Protein AF-A0A316IGT3-F1 (afdb_monomer_lite)

Sequence (86 aa):
MDSVTHAWYYGPALFVLGFALARAIYRRPYAPPAPPPDTSDEAIDAALRARRSVEAIRLYRLRTGCDLRTAKQAVQARAARLGPRP

Organism: NCBI:txid155197

Secondary structure (DSSP, 8-state):
--HHHHHHHHHHHHHHHHHHHHHHHS----PPPPPPP--SHHHHHHHHHTT-HHHHHHHHHHHH---HHHHHHHHHHHHHHH----

pLDDT: mean 82.03, std 10.5, range [46.97, 93.62]

Structure (mmCIF, N/CA/C/O backbone):
data_AF-A0A316IGT3-F1
#
_entry.id   AF-A0A316IGT3-F1
#
loop_
_atom_site.group_PDB
_atom_site.id
_atom_site.type_symbol
_atom_site.label_atom_id
_atom_site.label_alt_id
_atom_site.label_comp_id
_atom_site.label_asym_id
_atom_site.label_entity_id
_atom_site.label_seq_id
_atom_site.pdbx_PDB_ins_code
_atom_site.Cartn_x
_atom_site.Cartn_y
_atom_site.Cartn_z
_atom_site.occupancy
_atom_site.B_iso_or_equiv
_atom_site.auth_seq_id
_atom_site.auth_comp_id
_atom_site.auth_asym_id
_atom_site.auth_atom_id
_atom_site.pdbx_PDB_model_num
ATOM 1 N N . MET A 1 1 ? 39.797 -13.132 -51.262 1.00 54.47 1 MET A N 1
ATOM 2 C CA . MET A 1 1 ? 40.103 -13.349 -49.837 1.00 54.47 1 MET A CA 1
ATOM 3 C C . MET A 1 1 ? 40.018 -11.996 -49.181 1.00 54.47 1 MET A C 1
ATOM 5 O O . MET A 1 1 ? 40.873 -11.198 -49.493 1.00 54.47 1 MET A O 1
ATOM 9 N N . ASP A 1 2 ? 39.024 -11.758 -48.327 1.00 54.25 2 ASP A N 1
ATOM 10 C CA . ASP A 1 2 ? 39.112 -10.748 -47.264 1.00 54.25 2 ASP A CA 1
ATOM 11 C C . ASP A 1 2 ? 38.396 -11.316 -46.030 1.00 54.25 2 ASP A C 1
ATOM 13 O O . ASP A 1 2 ? 37.448 -10.757 -45.489 1.00 54.25 2 ASP A O 1
ATOM 17 N N . SER A 1 3 ? 38.839 -12.494 -45.574 1.00 61.25 3 SER A N 1
ATOM 18 C CA . SER A 1 3 ? 38.379 -13.078 -44.302 1.00 61.25 3 SER A CA 1
ATOM 19 C C . SER A 1 3 ? 38.710 -12.175 -43.100 1.00 61.25 3 SER A C 1
ATOM 21 O O . SER A 1 3 ? 38.150 -12.336 -42.019 1.00 61.25 3 S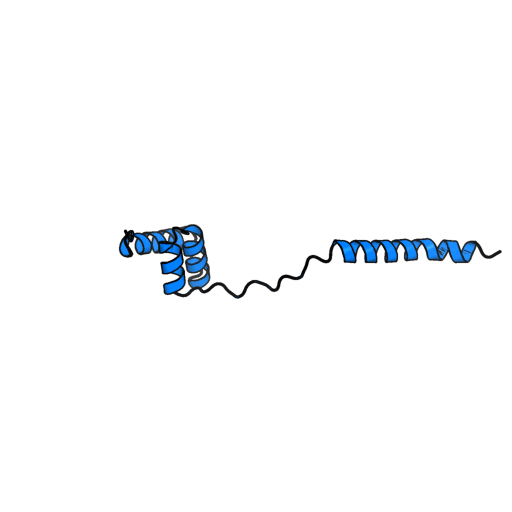ER A O 1
ATOM 23 N N . VAL A 1 4 ? 39.594 -11.192 -43.302 1.00 61.47 4 VAL A N 1
ATOM 24 C CA . VAL A 1 4 ? 40.051 -10.218 -42.307 1.00 61.47 4 VAL A CA 1
ATOM 25 C C . VAL A 1 4 ? 38.997 -9.136 -42.028 1.00 61.47 4 VAL A C 1
ATOM 27 O O . VAL A 1 4 ? 38.849 -8.720 -40.882 1.00 61.47 4 VAL A O 1
ATOM 30 N N . THR A 1 5 ? 38.198 -8.723 -43.021 1.00 60.91 5 THR A N 1
ATOM 31 C CA . THR A 1 5 ? 37.133 -7.717 -42.816 1.00 60.91 5 THR A CA 1
ATOM 32 C C . THR A 1 5 ? 35.929 -8.287 -42.068 1.00 60.91 5 THR A C 1
ATOM 34 O O . THR A 1 5 ? 35.291 -7.579 -41.293 1.00 60.91 5 THR A O 1
ATOM 37 N N . HIS A 1 6 ? 35.663 -9.586 -42.220 1.00 59.69 6 HIS A N 1
ATOM 38 C CA . HIS A 1 6 ? 34.604 -10.278 -41.485 1.00 59.69 6 HIS A CA 1
ATOM 39 C C . HIS A 1 6 ? 34.979 -10.494 -40.010 1.00 59.69 6 HIS A C 1
ATOM 41 O O . HIS A 1 6 ? 34.149 -10.287 -39.125 1.00 59.69 6 HIS A O 1
ATOM 47 N N . ALA A 1 7 ? 36.249 -10.813 -39.728 1.00 63.88 7 ALA A N 1
ATOM 48 C CA . ALA A 1 7 ? 36.757 -11.007 -38.368 1.00 63.88 7 ALA A CA 1
ATOM 49 C C . ALA A 1 7 ? 36.582 -9.768 -37.469 1.00 63.88 7 ALA A C 1
ATOM 51 O O . ALA A 1 7 ? 36.291 -9.909 -36.281 1.00 63.88 7 ALA A O 1
ATOM 52 N N . TRP A 1 8 ? 36.685 -8.559 -38.030 1.00 64.88 8 TRP A N 1
ATOM 53 C CA . TRP A 1 8 ? 36.490 -7.317 -37.273 1.00 64.88 8 TRP A CA 1
ATOM 54 C C . TRP A 1 8 ? 35.009 -6.992 -36.998 1.00 64.88 8 TRP A C 1
ATOM 56 O O . TRP A 1 8 ? 34.698 -6.265 -36.057 1.00 64.88 8 TRP A O 1
ATOM 66 N N . TYR A 1 9 ? 34.082 -7.581 -37.764 1.00 72.56 9 TYR A N 1
ATOM 67 C CA . TYR A 1 9 ? 32.638 -7.342 -37.650 1.00 72.56 9 TYR A CA 1
ATOM 68 C C . TYR A 1 9 ? 31.926 -8.295 -36.679 1.00 72.56 9 TYR A C 1
ATOM 70 O O . TYR A 1 9 ? 30.941 -7.907 -36.049 1.00 72.56 9 TYR A O 1
ATOM 78 N N . TYR A 1 10 ? 32.413 -9.530 -36.514 1.00 75.25 10 TYR A N 1
ATOM 79 C CA . TYR A 1 10 ? 31.739 -10.529 -35.672 1.00 75.25 10 TYR A CA 1
ATOM 80 C C . TYR A 1 10 ? 31.710 -10.161 -34.182 1.00 75.25 10 TYR A C 1
ATOM 82 O O . TYR A 1 10 ? 30.710 -10.418 -33.515 1.00 75.25 10 TYR A O 1
ATOM 90 N N . GLY A 1 11 ? 32.759 -9.515 -33.664 1.00 82.50 11 GLY A N 1
ATOM 91 C CA . GLY A 1 11 ? 32.808 -9.037 -32.276 1.00 82.50 11 GLY A CA 1
ATOM 92 C C . GLY A 1 11 ? 31.675 -8.056 -31.930 1.00 82.50 11 GLY A C 1
ATOM 93 O O . GLY A 1 11 ? 30.843 -8.365 -31.072 1.00 82.50 11 GLY A O 1
ATOM 94 N N . PRO A 1 12 ? 31.583 -6.893 -32.603 1.00 89.19 12 PRO A N 1
ATOM 95 C CA . PRO A 1 12 ? 30.507 -5.938 -32.353 1.00 89.19 12 PRO A CA 1
ATOM 96 C C . PRO A 1 12 ? 29.130 -6.489 -32.745 1.00 89.19 12 PRO A C 1
ATOM 98 O O . PRO A 1 12 ? 28.153 -6.193 -32.061 1.00 89.19 12 PRO A O 1
ATOM 101 N N . ALA A 1 13 ? 29.029 -7.332 -33.779 1.00 87.31 13 ALA A N 1
ATOM 102 C CA . ALA A 1 13 ? 27.758 -7.944 -34.166 1.00 87.31 13 ALA A CA 1
ATOM 103 C C . ALA A 1 13 ? 27.192 -8.863 -33.071 1.00 87.31 13 ALA A C 1
ATOM 105 O O . ALA A 1 13 ? 26.008 -8.766 -32.750 1.00 87.31 13 ALA A O 1
ATOM 106 N N . LEU A 1 14 ? 28.024 -9.705 -32.446 1.00 89.19 14 LEU A N 1
ATOM 107 C CA . LEU A 1 14 ? 27.605 -10.544 -31.317 1.00 89.19 14 LEU A CA 1
ATOM 108 C C . LEU A 1 14 ? 27.262 -9.710 -30.080 1.00 89.19 14 LEU A C 1
ATOM 110 O O . LEU A 1 14 ? 26.314 -10.040 -29.370 1.00 89.19 14 LEU A O 1
ATOM 114 N N . PHE A 1 15 ? 27.975 -8.605 -29.848 1.00 89.31 15 PHE A N 1
ATOM 115 C CA . PHE A 1 15 ? 27.644 -7.673 -28.773 1.00 89.31 15 PHE A CA 1
ATOM 116 C C . PHE A 1 15 ? 26.282 -7.007 -28.995 1.00 89.31 15 PHE A C 1
ATOM 118 O O . PHE A 1 15 ? 25.462 -6.986 -28.083 1.00 89.31 15 PHE A O 1
ATOM 125 N N . VAL A 1 16 ? 26.001 -6.511 -30.204 1.00 92.19 16 VAL A N 1
ATOM 126 C CA . VAL A 1 16 ? 24.711 -5.890 -30.545 1.00 92.19 16 VAL A CA 1
ATOM 127 C C . VAL A 1 16 ? 23.582 -6.915 -30.492 1.00 92.19 16 VAL A C 1
ATOM 129 O O . VAL A 1 16 ? 22.527 -6.624 -29.934 1.00 92.19 16 VAL A O 1
ATOM 132 N N . LEU A 1 17 ? 23.803 -8.123 -31.015 1.00 92.31 17 LEU A N 1
ATOM 133 C CA . LEU A 1 17 ? 22.825 -9.209 -30.976 1.00 92.31 17 LEU A CA 1
ATOM 134 C C . LEU A 1 17 ? 22.528 -9.640 -29.533 1.00 92.31 17 LEU A C 1
ATOM 136 O O . LEU A 1 17 ? 21.365 -9.751 -29.147 1.00 92.31 17 LEU A O 1
ATOM 140 N N . GLY A 1 18 ? 23.567 -9.811 -28.714 1.00 90.69 18 GLY A N 1
ATOM 141 C CA . GLY A 1 18 ? 23.445 -10.129 -27.293 1.00 90.69 18 GLY A CA 1
ATOM 142 C C . GLY A 1 18 ? 22.788 -9.004 -26.497 1.00 90.69 18 GLY A C 1
ATOM 143 O O . GLY A 1 18 ? 21.914 -9.264 -25.676 1.00 90.69 18 GLY A O 1
ATOM 144 N N . PHE A 1 19 ? 23.130 -7.747 -26.780 1.00 90.62 19 PHE A N 1
ATOM 145 C CA . PHE A 1 19 ? 22.510 -6.576 -26.165 1.00 90.62 19 PHE A CA 1
ATOM 146 C C . PHE A 1 19 ? 21.035 -6.444 -26.552 1.00 90.62 19 PHE A C 1
ATOM 148 O O . PHE A 1 19 ? 20.204 -6.145 -25.699 1.00 90.62 19 PHE A O 1
ATOM 155 N N . ALA A 1 20 ? 20.682 -6.703 -27.812 1.00 91.12 20 ALA A N 1
ATOM 156 C CA . ALA A 1 20 ? 19.300 -6.698 -28.275 1.00 91.12 20 ALA A CA 1
ATOM 157 C C . ALA A 1 20 ? 18.484 -7.821 -27.618 1.00 91.12 20 ALA A C 1
ATOM 159 O O . ALA A 1 20 ? 17.369 -7.571 -27.157 1.00 91.12 20 ALA A O 1
ATOM 160 N N . LEU A 1 21 ? 19.056 -9.025 -27.502 1.00 90.25 21 LEU A N 1
ATOM 161 C CA . LEU A 1 21 ? 18.434 -10.162 -26.825 1.00 90.25 21 LEU A CA 1
ATOM 162 C C . LEU A 1 21 ? 18.271 -9.903 -25.321 1.00 90.25 21 LEU A C 1
ATOM 164 O O . LEU A 1 21 ? 17.185 -10.087 -24.777 1.00 90.25 21 LEU A O 1
ATOM 168 N N . ALA A 1 22 ? 19.311 -9.393 -24.660 1.00 86.38 22 ALA A N 1
ATOM 169 C CA . ALA A 1 22 ? 19.247 -8.979 -23.266 1.00 86.38 22 ALA A CA 1
ATOM 170 C C . ALA A 1 22 ? 18.188 -7.890 -23.085 1.00 86.38 22 ALA A C 1
ATOM 172 O O . ALA A 1 22 ? 17.314 -8.021 -22.241 1.00 86.38 22 ALA A O 1
ATOM 173 N N . ARG A 1 23 ? 18.171 -6.851 -23.921 1.00 85.25 23 ARG A N 1
ATOM 174 C CA . ARG A 1 23 ? 17.150 -5.797 -23.867 1.00 85.25 23 ARG A CA 1
ATOM 175 C C . ARG A 1 23 ? 15.738 -6.344 -24.090 1.00 85.25 23 ARG A C 1
ATOM 177 O O . ARG A 1 23 ? 14.803 -5.815 -23.499 1.00 85.25 23 ARG A O 1
ATOM 184 N N . ALA A 1 24 ? 15.566 -7.377 -24.911 1.00 85.44 24 ALA A N 1
ATOM 185 C CA . ALA A 1 24 ? 14.276 -8.027 -25.117 1.00 85.44 24 ALA A CA 1
ATOM 186 C C . ALA A 1 24 ? 13.833 -8.844 -23.890 1.00 85.44 24 ALA A C 1
ATOM 188 O O . ALA A 1 24 ? 12.673 -8.752 -23.498 1.00 85.44 24 ALA A O 1
ATOM 189 N N . ILE A 1 25 ? 14.751 -9.568 -23.242 1.00 86.06 25 ILE A N 1
ATOM 190 C CA . ILE A 1 25 ? 14.476 -10.375 -22.038 1.00 86.06 25 ILE A CA 1
ATOM 191 C C . ILE A 1 25 ? 14.305 -9.485 -20.791 1.00 86.06 25 ILE A C 1
ATOM 193 O O . ILE A 1 25 ? 13.426 -9.717 -19.965 1.00 86.06 25 ILE A O 1
ATOM 197 N N . TYR A 1 26 ? 15.104 -8.423 -20.674 1.00 82.25 26 TYR A N 1
ATOM 198 C CA . TYR A 1 26 ? 15.080 -7.442 -19.584 1.00 82.25 26 TYR A CA 1
ATOM 199 C C . TYR A 1 26 ? 14.114 -6.281 -19.823 1.00 82.25 26 TYR A C 1
ATOM 201 O O . TYR A 1 26 ? 14.083 -5.350 -19.014 1.00 82.25 26 TYR A O 1
ATOM 209 N N . ARG A 1 27 ? 13.293 -6.310 -20.883 1.00 75.25 27 ARG A N 1
ATOM 210 C CA . ARG A 1 27 ? 12.128 -5.422 -21.018 1.00 75.25 27 ARG A CA 1
ATOM 211 C C . ARG A 1 27 ? 11.104 -5.809 -19.949 1.00 75.25 27 ARG A C 1
ATOM 213 O O . ARG A 1 27 ? 10.060 -6.390 -20.217 1.00 75.25 27 ARG A O 1
ATOM 220 N N . ARG A 1 28 ? 11.422 -5.475 -18.699 1.00 75.88 28 ARG A N 1
ATOM 221 C CA . ARG A 1 28 ? 10.482 -5.471 -17.594 1.00 75.88 28 ARG A CA 1
ATOM 222 C C . ARG A 1 28 ? 9.391 -4.491 -18.017 1.00 75.88 28 ARG A C 1
ATOM 224 O O . ARG A 1 28 ? 9.741 -3.354 -18.351 1.00 75.88 28 ARG A O 1
ATOM 231 N N . PRO A 1 29 ? 8.117 -4.906 -18.086 1.00 78.06 29 PRO A N 1
ATOM 232 C CA . PRO A 1 29 ? 7.049 -3.974 -18.393 1.00 78.06 29 PRO A CA 1
ATOM 233 C C . PRO A 1 29 ? 7.189 -2.808 -17.422 1.00 78.06 29 PRO A C 1
ATOM 235 O O . PRO A 1 29 ? 7.232 -3.007 -16.205 1.00 78.06 29 PRO A O 1
ATOM 238 N N . TYR A 1 30 ? 7.372 -1.609 -17.971 1.00 71.31 30 TYR A N 1
ATOM 239 C CA . TYR A 1 30 ? 7.323 -0.389 -17.189 1.00 71.31 30 TYR A CA 1
ATOM 240 C C . TYR A 1 30 ? 5.885 -0.285 -16.690 1.00 71.31 30 TYR A C 1
ATOM 242 O O . TYR A 1 30 ? 5.001 0.190 -17.399 1.00 71.31 30 TYR A O 1
ATOM 250 N N . ALA A 1 31 ? 5.632 -0.845 -15.508 1.00 74.75 31 ALA A N 1
ATOM 251 C CA . ALA A 1 31 ? 4.414 -0.574 -14.783 1.00 74.75 31 ALA A CA 1
ATOM 252 C C . ALA A 1 31 ? 4.544 0.884 -14.339 1.00 74.75 31 ALA A C 1
ATOM 254 O O . ALA A 1 31 ? 5.489 1.190 -13.599 1.00 74.75 31 ALA A O 1
ATOM 255 N N . PRO A 1 32 ? 3.675 1.791 -14.817 1.00 79.06 32 PRO A N 1
ATOM 256 C CA . PRO A 1 32 ? 3.659 3.138 -14.281 1.00 79.06 32 PRO A CA 1
ATOM 257 C C . PRO A 1 32 ? 3.557 3.038 -12.753 1.00 79.06 32 PRO A C 1
ATOM 259 O O . PRO A 1 32 ? 2.902 2.114 -12.250 1.00 79.06 32 PRO A O 1
ATOM 262 N N . PRO A 1 33 ? 4.247 3.918 -12.004 1.00 76.19 33 PRO A N 1
ATOM 263 C CA . PRO A 1 33 ? 4.130 3.922 -10.555 1.00 76.19 33 PRO A CA 1
ATOM 264 C C . PRO A 1 33 ? 2.642 3.954 -10.212 1.00 76.19 33 PRO A C 1
ATOM 266 O O . PRO A 1 33 ? 1.889 4.723 -10.815 1.00 76.19 33 PRO A O 1
ATOM 269 N N . ALA A 1 34 ? 2.214 3.064 -9.313 1.00 77.06 34 ALA A N 1
ATOM 270 C CA . ALA A 1 34 ? 0.824 3.024 -8.881 1.00 77.06 34 ALA A CA 1
ATOM 271 C C . ALA A 1 34 ? 0.381 4.449 -8.504 1.00 77.06 34 ALA A C 1
ATOM 273 O O . ALA A 1 34 ? 1.202 5.189 -7.941 1.00 77.06 34 ALA A O 1
ATOM 274 N N . PRO A 1 35 ? -0.868 4.846 -8.823 1.00 79.75 35 PRO A N 1
ATOM 275 C CA . PRO A 1 35 ? -1.376 6.146 -8.414 1.00 79.75 35 PRO A CA 1
ATOM 276 C C . PRO A 1 35 ? -1.103 6.339 -6.916 1.00 79.75 35 PRO A C 1
ATOM 278 O O . PRO A 1 35 ? -1.138 5.356 -6.162 1.00 79.75 35 PRO A O 1
ATOM 281 N N . PRO A 1 36 ? -0.747 7.566 -6.493 1.00 78.75 36 PRO A N 1
ATOM 282 C CA . PRO A 1 36 ? -0.422 7.831 -5.102 1.00 78.75 36 PRO A CA 1
ATOM 283 C C . PRO A 1 36 ? -1.561 7.294 -4.231 1.00 78.75 36 PRO A C 1
ATOM 285 O O . PRO A 1 36 ? -2.725 7.542 -4.545 1.00 78.75 36 PRO A O 1
ATOM 288 N N . PRO A 1 37 ? -1.250 6.499 -3.196 1.00 79.56 37 PRO A N 1
ATOM 289 C CA . PRO A 1 37 ? -2.285 5.865 -2.402 1.00 79.56 37 PRO A CA 1
ATOM 290 C C . PRO A 1 37 ? -3.146 6.936 -1.732 1.00 79.56 37 PRO A C 1
ATOM 292 O O . PRO A 1 37 ? -2.615 7.927 -1.223 1.00 79.56 37 PRO A O 1
ATOM 295 N N . ASP A 1 38 ? -4.459 6.712 -1.704 1.00 81.94 38 ASP A N 1
ATOM 296 C CA . ASP A 1 38 ? -5.396 7.611 -1.040 1.00 81.94 38 ASP A CA 1
ATOM 297 C C . ASP A 1 38 ? -5.070 7.669 0.452 1.00 81.94 38 ASP A C 1
ATOM 299 O O . ASP A 1 38 ? -5.275 6.723 1.213 1.00 81.94 38 ASP A O 1
ATOM 303 N N . THR A 1 39 ? -4.516 8.800 0.876 1.00 83.38 39 THR A N 1
ATOM 304 C CA . THR A 1 39 ? -4.142 9.061 2.271 1.00 83.38 39 THR A CA 1
ATOM 305 C C . THR A 1 39 ? -5.271 9.728 3.063 1.00 83.38 39 THR A C 1
ATOM 307 O O . THR A 1 39 ? -5.038 10.226 4.167 1.00 83.38 39 THR A O 1
ATOM 310 N N . SER A 1 40 ? -6.494 9.743 2.519 1.00 85.38 40 SER A N 1
ATOM 311 C CA . SER A 1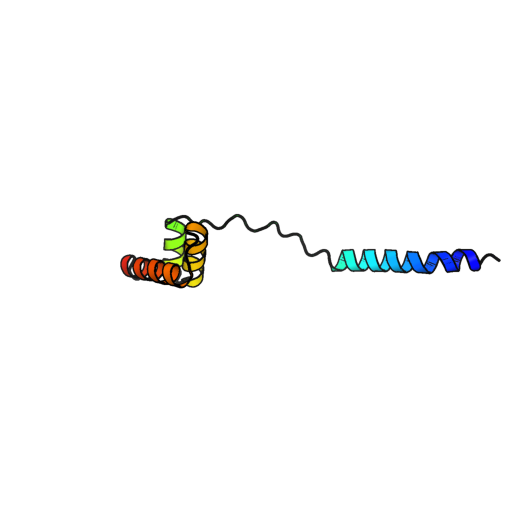 40 ? -7.663 10.325 3.175 1.00 85.38 40 SER A CA 1
ATOM 312 C C . SER A 1 40 ? -8.034 9.577 4.456 1.00 85.38 40 SER A C 1
ATOM 314 O O . SER A 1 40 ? -7.697 8.408 4.669 1.00 85.38 40 SER A O 1
ATOM 316 N N . ASP A 1 41 ? -8.751 10.277 5.332 1.00 84.38 41 ASP A N 1
ATOM 317 C CA . ASP A 1 41 ? -9.245 9.707 6.578 1.00 84.38 41 ASP A CA 1
ATOM 318 C C . ASP A 1 41 ? -10.198 8.527 6.330 1.00 84.38 41 ASP A C 1
ATOM 320 O O . ASP A 1 41 ? -10.091 7.516 7.028 1.00 84.38 41 ASP A O 1
ATOM 324 N N . GLU A 1 42 ? -11.039 8.584 5.287 1.00 84.69 42 GLU A N 1
ATOM 325 C CA . GLU A 1 42 ? -11.906 7.455 4.938 1.00 84.69 42 GLU A CA 1
ATOM 326 C C . GLU A 1 42 ? -11.118 6.221 4.489 1.00 84.69 42 GLU A C 1
ATOM 328 O O . GLU A 1 42 ? -11.496 5.103 4.846 1.00 84.69 42 GLU A O 1
ATOM 333 N N . ALA 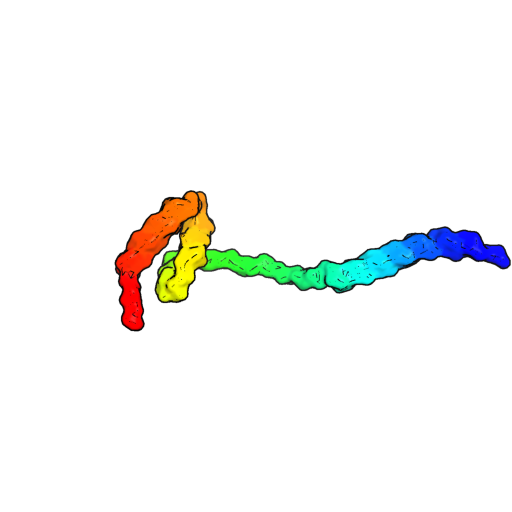A 1 43 ? -10.024 6.399 3.739 1.00 84.06 43 ALA A N 1
ATOM 334 C CA . ALA A 1 43 ? -9.189 5.295 3.264 1.00 84.06 43 ALA A CA 1
ATOM 335 C C . ALA A 1 43 ? -8.461 4.597 4.425 1.00 84.06 43 ALA A C 1
ATOM 337 O O . ALA A 1 43 ? -8.418 3.365 4.492 1.00 84.06 43 ALA A O 1
ATOM 338 N N . ILE A 1 44 ? -7.957 5.374 5.390 1.00 84.75 44 ILE A N 1
ATOM 339 C CA . ILE A 1 44 ? -7.349 4.849 6.621 1.00 84.75 44 ILE A CA 1
ATOM 340 C C . ILE A 1 44 ? -8.392 4.080 7.444 1.00 84.75 44 ILE A C 1
ATOM 342 O O . ILE A 1 44 ? -8.114 2.972 7.911 1.00 84.75 44 ILE A O 1
ATOM 346 N N . ASP A 1 45 ? -9.606 4.619 7.577 1.00 86.00 45 ASP A N 1
ATOM 347 C CA . ASP A 1 45 ? -10.691 3.967 8.313 1.00 86.00 45 ASP A CA 1
ATOM 348 C C . ASP A 1 45 ? -11.184 2.699 7.605 1.00 86.00 45 ASP A C 1
ATOM 350 O O . ASP A 1 45 ? -11.460 1.690 8.255 1.00 86.00 45 ASP A O 1
ATOM 354 N N . ALA A 1 46 ? -11.244 2.696 6.273 1.00 85.88 46 ALA A N 1
ATOM 355 C CA . ALA A 1 46 ? -11.556 1.510 5.482 1.00 85.88 46 ALA A CA 1
ATOM 356 C C . ALA A 1 46 ? -10.486 0.417 5.642 1.00 85.88 46 ALA A C 1
ATOM 358 O O . ALA A 1 46 ? -10.833 -0.743 5.871 1.00 85.88 46 ALA A O 1
ATOM 359 N N . ALA A 1 47 ? -9.198 0.776 5.608 1.00 85.25 47 ALA A N 1
ATOM 360 C CA . ALA A 1 47 ? -8.094 -0.158 5.841 1.00 85.25 47 ALA A CA 1
ATOM 361 C C . ALA A 1 47 ? -8.118 -0.740 7.267 1.00 85.25 47 ALA A C 1
ATOM 363 O O . ALA A 1 47 ? -7.894 -1.939 7.457 1.00 85.25 47 ALA A O 1
ATOM 364 N N . LEU A 1 48 ? -8.451 0.087 8.265 1.00 86.50 48 LEU A N 1
ATOM 365 C CA . LEU A 1 48 ? -8.651 -0.345 9.649 1.00 86.50 48 LEU A CA 1
ATOM 366 C C . LEU A 1 48 ? -9.814 -1.334 9.783 1.00 86.50 48 LEU A C 1
ATOM 368 O O . LEU A 1 48 ? -9.651 -2.381 10.414 1.00 86.50 48 LEU A O 1
ATOM 372 N N . ARG A 1 49 ? -10.957 -1.052 9.143 1.00 85.00 49 ARG A N 1
ATOM 373 C CA . ARG A 1 49 ? -12.114 -1.964 9.107 1.00 85.00 49 ARG A CA 1
ATOM 374 C C . ARG A 1 49 ? -11.785 -3.281 8.404 1.00 85.00 49 ARG A C 1
ATOM 376 O O . ARG A 1 49 ? -12.169 -4.338 8.890 1.00 85.00 49 ARG A O 1
ATOM 383 N N . ALA A 1 50 ? -11.005 -3.239 7.323 1.00 86.12 50 ALA A N 1
ATOM 384 C CA . ALA A 1 50 ? -10.542 -4.419 6.590 1.00 86.12 50 ALA A CA 1
ATOM 385 C C . ALA A 1 50 ? -9.454 -5.233 7.328 1.00 86.12 50 ALA A C 1
ATOM 387 O O . ALA A 1 50 ? -8.860 -6.135 6.738 1.00 86.12 50 ALA A O 1
ATOM 388 N N . ARG A 1 51 ? -9.149 -4.905 8.596 1.00 83.12 51 ARG A N 1
ATOM 389 C CA . ARG A 1 51 ? -8.068 -5.494 9.411 1.00 83.12 51 ARG A CA 1
ATOM 390 C C . ARG A 1 51 ? -6.667 -5.379 8.789 1.00 83.12 51 ARG A C 1
ATOM 392 O O . ARG A 1 51 ? -5.735 -6.045 9.238 1.00 83.12 51 ARG A O 1
ATOM 399 N N . ARG A 1 52 ? -6.467 -4.478 7.821 1.00 87.56 52 ARG A N 1
ATOM 400 C CA . ARG A 1 52 ? -5.170 -4.195 7.182 1.00 87.56 52 ARG A CA 1
ATOM 401 C C . ARG A 1 52 ? -4.396 -3.144 7.977 1.00 87.56 52 ARG A C 1
ATOM 403 O O . ARG A 1 52 ? -4.091 -2.057 7.493 1.00 87.56 52 ARG A O 1
ATOM 410 N N . SER A 1 53 ? -4.069 -3.466 9.227 1.00 84.81 53 SER A N 1
ATOM 411 C CA . SER A 1 53 ? -3.415 -2.543 10.168 1.00 84.81 53 SER A CA 1
ATOM 412 C C . SER A 1 53 ? -2.070 -2.004 9.662 1.00 84.81 53 SER A C 1
ATOM 414 O O . SER A 1 53 ? -1.766 -0.831 9.865 1.00 84.81 53 SER A O 1
ATOM 416 N N . VAL A 1 54 ? -1.290 -2.821 8.948 1.00 88.50 54 VAL A N 1
ATOM 417 C CA . VAL A 1 54 ? -0.015 -2.404 8.336 1.00 88.50 54 VAL A CA 1
ATOM 418 C C . VAL A 1 54 ? -0.231 -1.339 7.257 1.00 88.50 54 VAL A C 1
ATOM 420 O O . VAL A 1 54 ? 0.524 -0.370 7.184 1.00 88.50 54 VAL A O 1
ATOM 423 N N . GLU A 1 55 ? -1.280 -1.487 6.450 1.00 89.50 55 GLU A N 1
ATOM 424 C CA . GLU A 1 55 ? -1.613 -0.542 5.385 1.00 89.50 55 GLU A CA 1
ATOM 425 C C . GLU A 1 55 ? -2.136 0.777 5.959 1.00 89.50 55 GLU A C 1
ATOM 427 O O . GLU A 1 55 ? -1.652 1.837 5.575 1.00 89.50 55 GLU A O 1
ATOM 432 N N . ALA A 1 56 ? -3.001 0.724 6.975 1.00 87.50 56 ALA A N 1
ATOM 433 C CA . ALA A 1 56 ? -3.450 1.916 7.695 1.00 87.50 56 ALA A CA 1
ATOM 434 C C . ALA A 1 56 ? -2.279 2.702 8.317 1.00 87.50 56 ALA A C 1
ATOM 436 O O . ALA A 1 56 ? -2.226 3.927 8.214 1.00 87.50 56 ALA A O 1
ATOM 437 N N . ILE A 1 57 ? -1.296 2.009 8.909 1.00 89.62 57 ILE A N 1
ATOM 438 C CA . ILE A 1 57 ? -0.069 2.637 9.431 1.0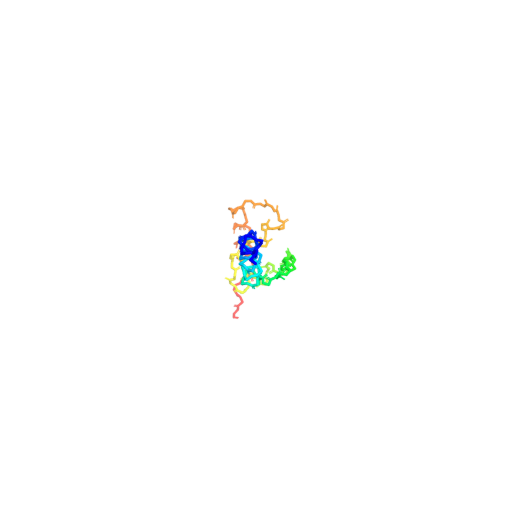0 89.62 57 ILE A CA 1
ATOM 439 C C . ILE A 1 57 ? 0.743 3.269 8.300 1.00 89.62 57 ILE A C 1
ATOM 441 O O . ILE A 1 57 ? 1.235 4.386 8.453 1.00 89.62 57 ILE A O 1
ATOM 445 N N . ARG A 1 58 ? 0.879 2.589 7.157 1.00 90.50 58 ARG A N 1
ATOM 446 C CA . ARG A 1 58 ? 1.590 3.128 5.991 1.00 90.50 58 ARG A CA 1
ATOM 447 C C . ARG A 1 58 ? 0.922 4.399 5.464 1.00 90.50 58 ARG A C 1
ATOM 449 O O . ARG A 1 58 ? 1.623 5.384 5.259 1.00 90.50 58 ARG A O 1
ATOM 456 N N . LEU A 1 59 ? -0.401 4.397 5.298 1.00 88.88 59 LEU A N 1
ATOM 457 C CA . LEU A 1 59 ? -1.176 5.559 4.850 1.00 88.88 59 LEU A CA 1
ATOM 458 C C . LEU A 1 59 ? -1.053 6.731 5.830 1.00 88.88 59 LEU A C 1
ATOM 460 O O . LEU A 1 59 ? -0.777 7.856 5.419 1.00 88.88 59 LEU A O 1
ATOM 464 N N . TYR A 1 60 ? -1.156 6.459 7.134 1.00 88.69 60 TYR A N 1
ATOM 465 C CA . TYR A 1 60 ? -0.993 7.480 8.168 1.00 88.69 60 TYR A CA 1
ATOM 466 C C . TYR A 1 60 ? 0.415 8.098 8.154 1.00 88.69 60 TYR A C 1
ATOM 468 O O . TYR A 1 60 ? 0.567 9.312 8.296 1.00 88.69 60 TYR A O 1
ATOM 476 N N . ARG A 1 61 ? 1.459 7.289 7.924 1.00 92.00 61 ARG A N 1
ATOM 477 C CA . ARG A 1 61 ? 2.841 7.778 7.775 1.00 92.00 61 ARG A CA 1
ATOM 478 C C . ARG A 1 61 ? 3.054 8.585 6.503 1.00 92.00 61 ARG A C 1
ATOM 480 O O . ARG A 1 61 ? 3.737 9.595 6.565 1.00 92.00 61 ARG A O 1
ATOM 487 N N . LEU A 1 62 ? 2.475 8.166 5.379 1.00 88.81 62 LEU A N 1
ATOM 488 C CA . LEU A 1 62 ? 2.564 8.914 4.122 1.00 88.81 62 LEU A CA 1
ATOM 489 C C . LEU A 1 62 ? 1.911 10.296 4.240 1.00 88.81 62 LEU A C 1
ATOM 491 O O . LEU A 1 62 ? 2.439 11.258 3.697 1.00 88.81 62 LEU A O 1
ATOM 495 N N . ARG A 1 63 ? 0.815 10.404 4.998 1.00 86.69 63 ARG A N 1
ATOM 496 C CA . ARG A 1 63 ? 0.140 11.681 5.260 1.00 86.69 63 ARG A CA 1
ATOM 497 C C . ARG A 1 63 ? 0.891 12.582 6.238 1.00 86.69 63 ARG A C 1
ATOM 499 O O . ARG A 1 63 ? 0.977 13.783 6.022 1.00 86.69 63 ARG A O 1
ATOM 506 N N . THR A 1 64 ? 1.357 12.015 7.351 1.00 87.00 64 THR A N 1
ATOM 507 C CA . THR A 1 64 ? 1.817 12.797 8.516 1.00 87.00 64 THR A CA 1
ATOM 508 C C . THR A 1 64 ? 3.341 12.914 8.584 1.00 87.00 64 THR A C 1
ATOM 510 O O . THR A 1 64 ? 3.860 13.737 9.327 1.00 87.00 64 THR A O 1
ATOM 513 N N . GLY A 1 65 ? 4.075 12.053 7.871 1.00 88.25 65 GLY A N 1
ATOM 514 C CA . GLY A 1 65 ? 5.538 11.968 7.933 1.00 88.25 65 GLY A CA 1
ATOM 515 C C . GLY A 1 65 ? 6.089 11.452 9.267 1.00 88.25 65 GLY A C 1
ATOM 516 O O . GLY A 1 65 ? 7.289 11.528 9.503 1.00 88.25 65 GLY A O 1
ATOM 517 N N . CYS A 1 66 ? 5.236 10.936 10.155 1.00 89.75 66 CYS A N 1
ATOM 518 C CA . CYS A 1 66 ? 5.630 10.572 11.510 1.00 89.75 66 CYS A CA 1
ATOM 519 C C . CYS A 1 66 ? 6.360 9.220 11.601 1.00 89.75 66 CYS A C 1
ATOM 521 O O . CYS A 1 66 ? 6.278 8.346 10.723 1.00 89.75 66 CYS A O 1
ATOM 523 N N . ASP A 1 67 ? 7.055 9.029 12.722 1.00 91.88 67 ASP A N 1
ATOM 524 C CA . ASP A 1 67 ? 7.732 7.7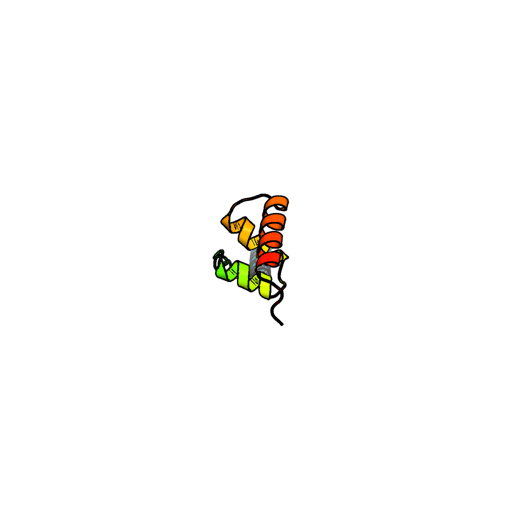80 13.045 1.00 91.88 67 ASP A CA 1
ATOM 525 C C . ASP A 1 67 ? 6.763 6.603 13.163 1.00 91.88 67 ASP A C 1
ATOM 527 O O . ASP A 1 67 ? 5.583 6.739 13.501 1.00 91.88 67 ASP A O 1
ATOM 531 N N . LEU A 1 68 ? 7.291 5.396 12.944 1.00 90.56 68 LEU A N 1
ATOM 532 C CA . LEU A 1 68 ? 6.507 4.162 12.977 1.00 90.56 68 LEU A CA 1
ATOM 533 C C . LEU A 1 68 ? 5.779 3.960 14.315 1.00 90.56 68 LEU A C 1
ATOM 535 O O . LEU A 1 68 ? 4.641 3.488 14.335 1.00 90.56 68 LEU A O 1
ATOM 539 N N . ARG A 1 69 ? 6.418 4.338 15.429 1.00 91.50 69 ARG A N 1
ATOM 540 C CA . ARG A 1 69 ? 5.839 4.228 16.773 1.00 91.50 69 ARG A CA 1
ATOM 541 C C . ARG A 1 69 ? 4.608 5.120 16.920 1.00 91.50 69 ARG A C 1
ATOM 543 O O . ARG A 1 69 ? 3.549 4.628 17.308 1.00 91.50 69 ARG A O 1
ATOM 550 N N . THR A 1 70 ? 4.744 6.393 16.561 1.00 91.25 70 THR A N 1
ATOM 551 C CA . THR A 1 70 ? 3.672 7.393 16.629 1.00 91.25 70 THR A CA 1
ATOM 552 C C . THR A 1 70 ? 2.517 7.012 15.711 1.00 91.25 70 THR A C 1
ATOM 554 O O . THR A 1 70 ? 1.361 7.022 16.133 1.00 91.25 70 THR A O 1
ATOM 557 N N . ALA A 1 71 ? 2.820 6.576 14.485 1.00 91.25 71 ALA A N 1
ATOM 558 C CA . ALA A 1 71 ? 1.810 6.115 13.540 1.00 91.25 71 ALA A CA 1
ATOM 559 C C . ALA A 1 71 ? 1.030 4.905 14.067 1.00 91.25 71 ALA A C 1
ATOM 561 O O . ALA A 1 71 ? -0.197 4.884 14.012 1.00 91.25 71 ALA A O 1
ATOM 562 N N . LYS A 1 72 ? 1.724 3.913 14.636 1.00 90.88 72 LYS A N 1
ATOM 563 C CA . LYS A 1 72 ? 1.078 2.737 15.227 1.00 90.88 72 LYS A CA 1
ATOM 564 C C . LYS A 1 72 ? 0.145 3.120 16.375 1.00 90.88 72 LYS A C 1
ATOM 566 O O . LYS A 1 72 ? -0.972 2.614 16.424 1.00 90.88 72 LYS A O 1
ATOM 571 N N . GLN A 1 73 ? 0.585 4.000 17.276 1.00 93.62 73 GLN A N 1
ATOM 572 C CA . GLN A 1 73 ? -0.233 4.450 18.407 1.00 93.62 73 GLN A CA 1
ATOM 573 C C . GLN A 1 73 ? -1.480 5.207 17.943 1.00 93.62 73 GLN A C 1
ATOM 575 O O . GLN A 1 73 ? -2.577 4.904 18.407 1.00 93.62 73 GLN A O 1
ATOM 580 N N . ALA A 1 74 ? -1.336 6.130 16.988 1.00 90.06 74 ALA A N 1
ATOM 581 C CA . ALA A 1 74 ? -2.459 6.878 16.431 1.00 90.06 74 ALA A CA 1
ATOM 582 C C . ALA A 1 74 ? -3.481 5.951 15.753 1.00 90.06 74 ALA A C 1
ATOM 584 O O . ALA A 1 74 ? -4.679 6.035 16.021 1.00 90.06 74 ALA A O 1
ATOM 585 N N . VAL A 1 75 ? -3.005 5.012 14.931 1.00 88.75 75 VAL A N 1
ATOM 586 C CA . VAL A 1 75 ? -3.853 4.045 14.223 1.00 88.75 75 VAL A CA 1
ATOM 587 C C . VAL A 1 75 ? -4.529 3.067 15.191 1.00 88.75 75 VAL A C 1
ATOM 589 O O . VAL A 1 75 ? -5.704 2.761 15.010 1.00 88.75 75 VAL A O 1
ATOM 592 N N . GLN A 1 76 ? -3.852 2.618 16.254 1.00 90.19 76 GLN A N 1
ATOM 593 C CA . GLN A 1 76 ? -4.473 1.784 17.294 1.00 90.19 76 GLN A CA 1
ATOM 594 C C . GLN A 1 76 ? -5.540 2.535 18.093 1.00 90.19 76 GLN A C 1
ATOM 596 O O . GLN A 1 76 ? -6.628 1.998 18.294 1.00 90.19 76 GLN A O 1
ATOM 601 N N . ALA A 1 77 ? -5.266 3.771 18.518 1.00 88.88 77 ALA A N 1
ATOM 602 C CA . ALA A 1 77 ? -6.248 4.600 19.214 1.00 88.88 77 ALA A CA 1
ATOM 603 C C . ALA A 1 77 ? -7.482 4.855 18.335 1.00 88.88 77 ALA A C 1
ATOM 605 O O . ALA A 1 77 ? -8.615 4.835 18.815 1.00 88.88 77 ALA A O 1
ATOM 606 N N . ARG A 1 78 ? -7.267 5.038 17.030 1.00 87.81 78 ARG A N 1
ATOM 607 C CA . ARG A 1 78 ? -8.331 5.193 16.040 1.00 87.81 78 ARG A CA 1
ATOM 608 C C . ARG A 1 78 ? -9.135 3.907 15.846 1.00 87.81 78 ARG A C 1
ATOM 610 O O . ARG A 1 78 ? -10.359 3.953 15.890 1.00 87.81 78 ARG A O 1
ATOM 617 N N . ALA A 1 79 ? -8.470 2.758 15.732 1.00 86.69 79 ALA A N 1
ATOM 618 C CA . ALA A 1 79 ? -9.123 1.452 15.647 1.00 86.69 79 ALA A CA 1
ATOM 619 C C . ALA A 1 79 ? -9.980 1.143 16.886 1.00 86.69 79 ALA A C 1
ATOM 621 O O . ALA A 1 79 ? -11.090 0.635 16.752 1.00 86.69 79 ALA A O 1
ATOM 622 N N . ALA A 1 80 ? -9.495 1.493 18.082 1.00 85.81 80 ALA A N 1
ATOM 623 C CA . ALA A 1 80 ? -10.244 1.331 19.326 1.00 85.81 80 ALA A CA 1
ATOM 624 C C . ALA A 1 80 ? -11.527 2.182 19.355 1.00 85.81 80 ALA A C 1
ATOM 626 O O . ALA A 1 80 ? -12.546 1.723 19.861 1.00 85.81 80 ALA A O 1
ATOM 627 N N . ARG A 1 81 ? -11.500 3.392 18.774 1.00 83.62 81 ARG A N 1
ATOM 628 C CA . ARG A 1 81 ? -12.682 4.269 18.650 1.00 83.62 81 ARG A CA 1
ATOM 629 C C . ARG A 1 81 ? -13.685 3.790 17.601 1.00 83.62 81 ARG A C 1
ATOM 631 O O . ARG A 1 81 ? -14.879 3.973 17.793 1.00 83.62 81 ARG A O 1
ATOM 638 N N . LEU A 1 82 ? -13.209 3.213 16.497 1.00 81.06 82 LEU A N 1
ATOM 639 C CA . LEU A 1 82 ? -14.065 2.743 15.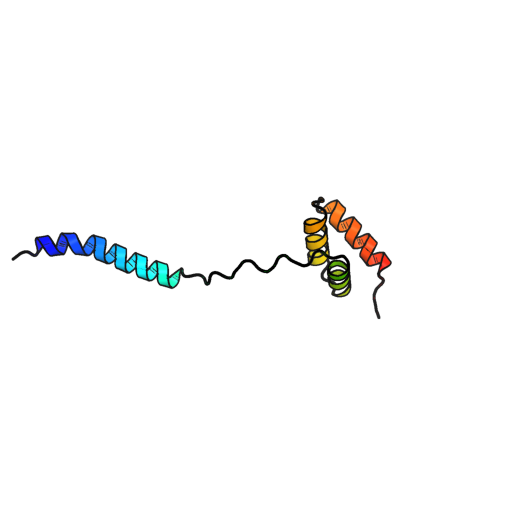399 1.00 81.06 82 LEU A CA 1
ATOM 640 C C . LEU A 1 82 ? -14.891 1.503 15.764 1.00 81.06 82 LEU A C 1
ATOM 642 O O . LEU A 1 82 ? -15.932 1.290 15.149 1.00 81.06 82 LEU A O 1
ATOM 646 N N . GLY A 1 83 ? -14.454 0.729 16.764 1.00 68.31 83 GLY A N 1
ATOM 647 C CA . GLY A 1 83 ? -15.133 -0.480 17.225 1.00 68.31 83 GLY A CA 1
ATOM 648 C C . GLY A 1 83 ? -15.123 -1.617 16.185 1.00 68.31 83 GLY A C 1
ATOM 649 O O . GLY A 1 83 ? -15.109 -1.379 14.975 1.00 68.31 83 GLY A O 1
ATOM 650 N N . PRO A 1 84 ? -15.102 -2.892 16.610 1.00 59.34 84 PRO A N 1
ATOM 651 C CA . PRO A 1 84 ? -15.335 -3.996 15.687 1.00 59.34 84 PRO A CA 1
ATOM 652 C C . PRO A 1 84 ? -16.782 -3.907 15.181 1.00 59.34 84 PRO A C 1
ATOM 654 O O . PRO A 1 84 ? -17.720 -3.945 15.975 1.00 59.34 84 PRO A O 1
ATOM 657 N N . ARG A 1 85 ? -16.976 -3.761 13.866 1.00 46.97 85 ARG A N 1
ATOM 658 C CA . ARG A 1 85 ? -18.305 -3.954 13.271 1.00 46.97 85 ARG A CA 1
ATOM 659 C C . ARG A 1 85 ? -18.665 -5.451 13.394 1.00 46.97 85 ARG A C 1
ATOM 661 O O . ARG A 1 85 ? -17.751 -6.256 13.194 1.00 46.97 85 ARG A O 1
ATOM 668 N N . PRO A 1 86 ? -19.913 -5.804 13.765 1.00 57.41 86 PRO A N 1
ATOM 669 C CA . PRO A 1 86 ? -20.370 -7.195 13.819 1.00 57.41 86 PRO A CA 1
ATOM 670 C C . PRO A 1 86 ? -20.206 -7.912 12.477 1.00 57.41 86 PRO A C 1
ATOM 672 O O . PRO A 1 86 ? -20.299 -7.227 11.427 1.00 57.41 86 PRO A O 1
#

Radius of gyration: 27.02 Å; chains: 1; bounding box: 60×26×69 Å

Foldseek 3Di:
DPVVVVVVVVVVVVVVVVVVVCCVVPPPPPPPPPDDDPLDPVSLVVCLLVVVLVVSLVSQCVVPVDDSVVSSVVSVVVSVVSDHDD